Protein AF-A3AEB8-F1 (afdb_monomer_lite)

Structure (mmCIF, N/CA/C/O backbone):
data_AF-A3AEB8-F1
#
_entry.id   AF-A3AEB8-F1
#
loop_
_atom_site.group_PDB
_atom_site.id
_atom_site.type_symbol
_atom_site.label_atom_id
_atom_site.label_alt_id
_atom_site.label_comp_id
_atom_site.label_asym_id
_atom_site.label_entity_id
_atom_site.label_seq_id
_atom_site.pdbx_PDB_ins_code
_atom_site.Cartn_x
_atom_site.Cartn_y
_atom_site.Cartn_z
_atom_site.occupancy
_atom_site.B_iso_or_equiv
_atom_site.auth_seq_id
_atom_site.auth_comp_id
_atom_site.auth_asym_id
_atom_site.auth_atom_id
_atom_site.pdbx_PDB_model_num
ATOM 1 N N . MET A 1 1 ? -53.451 -19.627 7.148 1.00 63.66 1 MET A N 1
ATOM 2 C CA . MET A 1 1 ? -52.031 -19.665 7.551 1.00 63.66 1 MET A CA 1
ATOM 3 C C . MET A 1 1 ? -51.747 -18.341 8.223 1.00 63.66 1 MET A C 1
ATOM 5 O O . MET A 1 1 ? -51.786 -17.327 7.547 1.00 63.66 1 MET A O 1
ATOM 9 N N . GLU A 1 2 ? -51.605 -18.340 9.541 1.00 63.31 2 GLU A N 1
ATOM 10 C CA . GLU A 1 2 ? -51.234 -17.144 10.302 1.00 63.31 2 GLU A CA 1
ATOM 11 C C . GLU A 1 2 ? -49.712 -16.983 10.221 1.00 63.31 2 GLU A C 1
ATOM 13 O O . GLU A 1 2 ? -48.984 -17.956 10.433 1.00 63.31 2 GLU A O 1
ATOM 18 N N . SER A 1 3 ? -49.240 -15.805 9.809 1.00 75.44 3 SER A N 1
ATOM 19 C CA . SER A 1 3 ? -47.823 -15.558 9.531 1.00 75.44 3 SER A CA 1
ATOM 20 C C . SER A 1 3 ? -46.971 -15.687 10.793 1.00 75.44 3 SER A C 1
ATOM 22 O O . SER A 1 3 ? -47.381 -15.272 11.875 1.00 75.44 3 SER A O 1
ATOM 24 N N . ALA A 1 4 ? -45.750 -16.210 10.641 1.00 72.56 4 ALA A N 1
ATOM 25 C CA . ALA A 1 4 ? -44.797 -16.353 11.743 1.00 72.56 4 ALA A CA 1
ATOM 26 C C . ALA A 1 4 ? -44.522 -15.016 12.459 1.00 72.56 4 ALA A C 1
ATOM 28 O O . ALA A 1 4 ? -44.397 -14.999 13.675 1.00 72.56 4 ALA A O 1
ATOM 29 N N . ALA A 1 5 ? -44.510 -13.896 11.725 1.00 65.75 5 ALA A N 1
ATOM 30 C CA . ALA A 1 5 ? -44.359 -12.559 12.300 1.00 65.75 5 ALA A CA 1
ATOM 31 C C . ALA A 1 5 ? -45.503 -12.197 13.267 1.00 65.75 5 ALA A C 1
ATOM 33 O O . ALA A 1 5 ? -45.234 -11.817 14.398 1.00 65.75 5 ALA A O 1
ATOM 34 N N . SER A 1 6 ? -46.764 -12.413 12.878 1.00 73.88 6 SER A N 1
ATOM 35 C CA . SER A 1 6 ? -47.934 -12.081 13.707 1.00 73.88 6 SER A CA 1
ATOM 36 C C . SER A 1 6 ? -47.988 -12.901 14.999 1.00 73.88 6 SER A C 1
ATOM 38 O O . SER A 1 6 ? -48.256 -12.358 16.065 1.00 73.88 6 SER A O 1
ATOM 40 N N . ARG A 1 7 ? -47.658 -14.200 14.928 1.00 78.38 7 ARG A N 1
ATOM 41 C CA . ARG A 1 7 ? -47.547 -15.054 16.125 1.00 78.38 7 ARG A CA 1
ATOM 42 C C . ARG A 1 7 ? -46.404 -14.616 17.048 1.00 78.38 7 ARG A C 1
ATOM 44 O O . ARG A 1 7 ? -46.517 -14.746 18.262 1.00 78.38 7 ARG A O 1
ATOM 51 N N . ASN A 1 8 ? -45.301 -14.127 16.482 1.00 73.44 8 ASN A N 1
ATOM 52 C CA . ASN A 1 8 ? -44.142 -13.671 17.250 1.00 73.44 8 ASN A CA 1
ATOM 53 C C . ASN A 1 8 ? -44.393 -12.321 17.935 1.00 73.44 8 ASN A C 1
ATOM 55 O O . ASN A 1 8 ? -43.895 -12.120 19.041 1.00 73.44 8 ASN A O 1
ATOM 59 N N . GLU A 1 9 ? -45.182 -11.443 17.312 1.00 76.25 9 GLU A N 1
ATOM 60 C CA . GLU A 1 9 ? -45.668 -10.198 17.920 1.00 76.25 9 GLU A CA 1
ATOM 61 C C . GLU A 1 9 ? -46.625 -10.479 19.083 1.00 76.25 9 GLU A C 1
ATOM 63 O O . GLU A 1 9 ? -46.467 -9.918 20.164 1.00 76.25 9 GLU A O 1
ATOM 68 N N . GLU A 1 10 ? -47.559 -11.419 18.910 1.00 73.50 10 GLU A N 1
ATOM 69 C CA . GLU A 1 10 ? -48.496 -11.824 19.968 1.00 73.50 10 GLU A CA 1
ATOM 70 C C . GLU A 1 10 ? -47.786 -12.488 21.161 1.00 73.50 10 GLU A C 1
ATOM 72 O O . GLU A 1 10 ? -48.167 -12.296 22.315 1.00 73.50 10 GLU A O 1
ATOM 77 N N . MET A 1 11 ? -46.709 -13.232 20.895 1.00 72.56 11 MET A N 1
ATOM 78 C CA . MET A 1 11 ? -45.85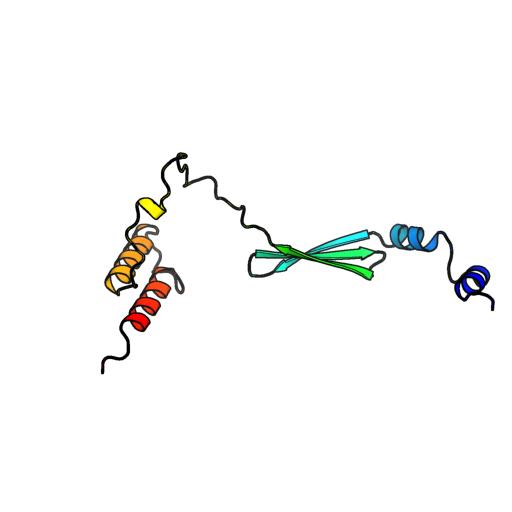8 -13.845 21.921 1.00 72.56 11 MET A CA 1
ATOM 79 C C . MET A 1 11 ? -44.830 -12.868 2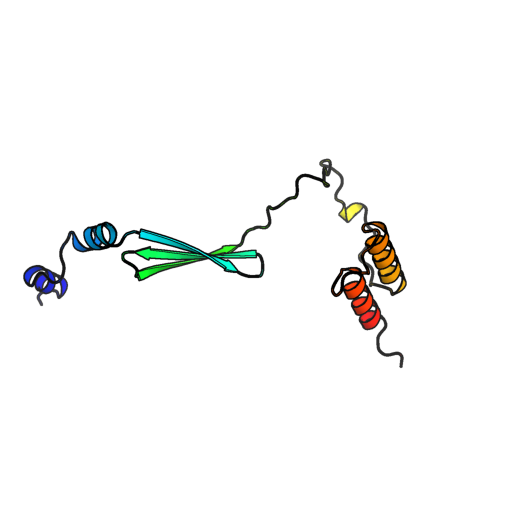2.524 1.00 72.56 11 MET A C 1
ATOM 81 O O . MET A 1 11 ? -44.067 -13.268 23.404 1.00 72.56 11 MET A O 1
ATOM 85 N N . GLY A 1 12 ? -44.771 -11.613 22.057 1.00 63.09 12 GLY A N 1
ATOM 86 C CA . GLY A 1 12 ? -43.826 -10.594 22.532 1.00 63.09 12 GLY A CA 1
ATOM 87 C C . GLY A 1 12 ? -42.356 -10.877 22.198 1.00 63.09 12 GLY A C 1
ATOM 88 O O . GLY A 1 12 ? -41.463 -10.272 22.784 1.00 63.09 12 GLY A O 1
ATOM 89 N N . VAL A 1 13 ? -42.089 -11.809 21.278 1.00 68.12 13 VAL A N 1
ATOM 90 C CA . VAL A 1 13 ? -40.730 -12.184 20.846 1.00 68.12 13 VAL A CA 1
ATOM 91 C C . VAL A 1 13 ? -40.172 -11.145 19.874 1.00 68.12 13 VAL A C 1
ATOM 93 O O . VAL A 1 13 ? -38.960 -10.918 19.844 1.00 68.12 13 VAL A O 1
ATOM 96 N N . VAL A 1 14 ? -41.059 -10.519 19.089 1.00 61.84 14 VAL A N 1
ATOM 97 C CA . VAL A 1 14 ? -40.723 -9.435 18.166 1.00 61.84 14 VAL A CA 1
ATOM 98 C C . VAL A 1 14 ? -41.667 -8.253 18.357 1.00 61.84 14 VAL A C 1
ATOM 100 O O . VAL A 1 14 ? -42.869 -8.453 18.464 1.00 61.84 14 VAL A O 1
ATOM 103 N N . GLY A 1 15 ? -41.139 -7.031 18.409 1.00 65.69 15 GLY A N 1
ATOM 104 C CA . GLY A 1 15 ? -41.930 -5.802 18.539 1.00 65.69 15 GLY A CA 1
ATOM 105 C C . GLY A 1 15 ? -41.577 -4.794 17.451 1.00 65.69 15 GLY A C 1
ATOM 106 O O . GLY A 1 15 ? -40.439 -4.759 16.985 1.00 65.69 15 GLY A O 1
ATOM 107 N N . HIS A 1 16 ? -42.530 -3.944 17.066 1.00 63.66 16 HIS A N 1
ATOM 108 C CA . HIS A 1 16 ? -42.314 -2.906 16.047 1.00 63.66 16 HIS A CA 1
ATOM 109 C C . HIS A 1 16 ? -41.190 -1.918 16.414 1.00 63.66 16 HIS A C 1
ATOM 111 O O . HIS A 1 16 ? -40.576 -1.337 15.523 1.00 63.66 16 HIS A O 1
ATOM 117 N N . ASP A 1 17 ? -40.865 -1.799 17.703 1.00 57.94 17 ASP A N 1
ATOM 118 C CA . ASP A 1 17 ? -39.797 -0.932 18.212 1.00 57.94 17 ASP A CA 1
ATOM 119 C C . ASP A 1 17 ? -38.461 -1.665 18.407 1.00 57.94 17 ASP A C 1
ATOM 121 O O . ASP A 1 17 ? -37.443 -1.035 18.668 1.00 57.94 17 ASP A O 1
ATOM 125 N N . GLN A 1 18 ? -38.418 -2.991 18.250 1.00 60.53 18 GLN A N 1
ATOM 126 C CA . GLN A 1 18 ? -37.256 -3.808 18.621 1.00 60.53 18 GLN A CA 1
ATOM 127 C C . GLN A 1 18 ? -36.038 -3.567 17.713 1.00 60.53 18 GLN A C 1
ATOM 129 O O . GLN A 1 18 ? -34.898 -3.674 18.161 1.00 60.53 18 GLN A O 1
ATOM 134 N N . ALA A 1 19 ? -36.263 -3.192 16.449 1.00 57.66 19 ALA A N 1
ATOM 135 C CA . ALA A 1 19 ? -35.188 -2.772 15.548 1.00 57.66 19 ALA A CA 1
ATOM 136 C C . ALA A 1 19 ? -34.565 -1.431 15.980 1.00 57.66 19 ALA A C 1
ATOM 138 O O . ALA A 1 19 ? -33.372 -1.206 15.783 1.00 57.66 19 ALA A O 1
ATOM 139 N N . THR A 1 20 ? -35.365 -0.545 16.577 1.00 59.56 20 THR A N 1
ATOM 140 C CA . THR A 1 20 ? -34.919 0.757 17.084 1.00 59.56 20 THR A CA 1
ATOM 141 C C . THR A 1 20 ? -34.287 0.623 18.467 1.00 59.56 20 THR A C 1
ATOM 143 O O . THR A 1 20 ? -33.260 1.245 18.714 1.00 59.56 20 THR A O 1
ATOM 146 N N . ASP A 1 21 ? -34.841 -0.227 19.331 1.00 61.97 21 ASP A N 1
ATOM 147 C CA . ASP A 1 21 ? -34.404 -0.420 20.715 1.00 61.97 21 ASP A CA 1
ATOM 148 C C . ASP A 1 21 ? -33.057 -1.149 20.806 1.00 61.97 21 ASP A C 1
ATOM 150 O O . ASP A 1 21 ? -32.151 -0.690 21.490 1.00 61.97 21 ASP A O 1
ATOM 154 N N . ALA A 1 22 ? -32.835 -2.203 20.011 1.00 64.00 22 ALA A N 1
ATOM 155 C CA . ALA A 1 22 ? -31.539 -2.891 19.987 1.00 64.00 22 ALA A CA 1
ATOM 156 C C . ALA A 1 22 ? -30.392 -1.960 19.541 1.00 64.00 22 ALA A C 1
ATOM 158 O O . ALA A 1 22 ? -29.303 -1.976 20.117 1.00 64.00 22 ALA A O 1
ATOM 159 N N . ALA A 1 23 ? -30.641 -1.105 18.544 1.00 64.69 23 ALA A N 1
ATOM 160 C CA . ALA A 1 23 ? -29.690 -0.077 18.123 1.00 64.69 23 ALA A CA 1
ATOM 161 C C . ALA A 1 23 ? -29.572 1.073 19.143 1.00 64.69 23 ALA A C 1
ATOM 163 O O . ALA A 1 23 ? -28.503 1.674 19.246 1.00 64.69 23 ALA A O 1
ATOM 164 N N . ALA A 1 24 ? -30.632 1.377 19.900 1.00 65.38 24 ALA A N 1
ATOM 165 C CA . ALA A 1 24 ? -30.635 2.404 20.943 1.00 65.38 24 ALA A CA 1
ATOM 166 C C . ALA A 1 24 ? -29.909 1.959 22.226 1.00 65.38 24 ALA A C 1
ATOM 168 O O . ALA A 1 24 ? -29.215 2.772 22.835 1.00 65.38 24 ALA A O 1
ATOM 169 N N . GLU A 1 25 ? -30.020 0.687 22.616 1.00 65.62 25 GLU A N 1
ATOM 170 C CA . GLU A 1 25 ? -29.370 0.122 23.803 1.00 65.62 25 GLU A CA 1
ATOM 171 C C . GLU A 1 25 ? -27.909 -0.273 23.547 1.00 65.62 25 GLU A C 1
ATOM 173 O O . GLU A 1 25 ? -27.036 0.009 24.368 1.00 65.62 25 GLU A O 1
ATOM 178 N N . GLN A 1 26 ? -27.629 -0.939 22.420 1.00 71.19 26 GLN A N 1
ATOM 179 C CA . GLN A 1 26 ? -26.305 -1.513 22.123 1.00 71.19 26 GLN A CA 1
ATOM 180 C C . GLN A 1 26 ? -25.505 -0.695 21.098 1.00 71.19 26 GLN A C 1
ATOM 182 O O . GLN A 1 26 ? -24.300 -0.901 20.950 1.00 71.19 26 GLN A O 1
ATOM 187 N N . GLY A 1 27 ? -26.142 0.279 20.445 1.00 75.31 27 GLY A N 1
ATOM 188 C CA . GLY A 1 27 ? -25.483 1.254 19.584 1.00 75.31 27 GLY A CA 1
ATOM 189 C C . GLY A 1 27 ? -25.244 0.790 18.146 1.00 75.31 27 GLY A C 1
ATOM 190 O O . GLY A 1 27 ? -25.308 -0.394 17.800 1.00 75.31 27 GLY A O 1
ATOM 191 N N . VAL A 1 28 ? -24.935 1.776 17.303 1.00 87.12 28 VAL A N 1
ATOM 192 C CA . VAL A 1 28 ? -24.433 1.598 15.936 1.00 87.12 28 VAL A CA 1
ATOM 193 C C . VAL A 1 28 ? -22.954 1.968 15.929 1.00 87.12 28 VAL A C 1
ATOM 195 O O . VAL A 1 28 ? -22.574 3.009 16.471 1.00 87.12 28 VAL A O 1
ATOM 198 N N . ASN A 1 29 ? -22.111 1.121 15.341 1.00 84.94 29 ASN A N 1
ATOM 199 C CA . ASN A 1 29 ? -20.669 1.349 15.273 1.00 84.94 29 ASN A CA 1
ATOM 200 C C . ASN A 1 29 ? -20.131 1.046 13.872 1.00 84.94 29 ASN A C 1
ATOM 202 O O . ASN A 1 29 ? -20.656 0.183 13.172 1.00 84.94 29 ASN A O 1
ATOM 206 N N . VAL A 1 30 ? -19.072 1.749 13.486 1.00 87.81 30 VAL A N 1
ATOM 207 C CA . VAL A 1 30 ? -18.350 1.533 12.234 1.00 87.81 30 VAL A CA 1
ATOM 208 C C . VAL A 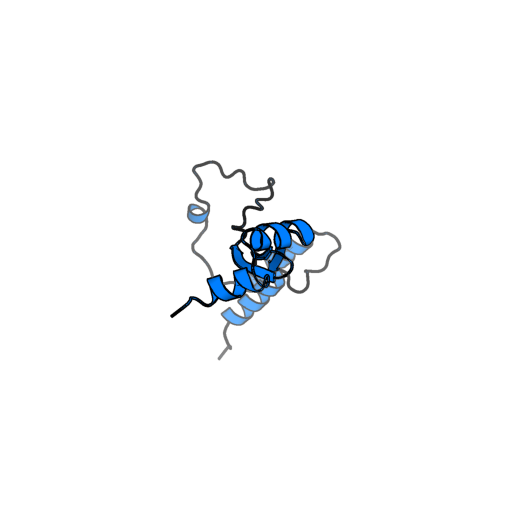1 30 ? -16.889 1.290 12.589 1.00 87.81 30 VAL A C 1
ATOM 210 O O . VAL A 1 30 ? -16.280 2.111 13.277 1.00 87.81 30 VAL A O 1
ATOM 213 N N . SER A 1 31 ? -16.335 0.160 12.147 1.00 85.25 31 SER A N 1
ATOM 214 C CA . SER A 1 31 ? -14.926 -0.168 12.359 1.00 85.25 31 SER A CA 1
ATOM 215 C C . SER A 1 31 ? -14.157 -0.187 11.046 1.00 85.25 31 SER A C 1
ATOM 217 O O . SER A 1 31 ? -14.520 -0.928 10.126 1.00 85.25 31 SER A O 1
ATOM 219 N N . ASP A 1 32 ? -13.035 0.523 11.029 1.00 87.50 32 ASP A N 1
ATOM 220 C CA . ASP A 1 32 ? -12.136 0.601 9.885 1.00 87.50 32 ASP A CA 1
ATOM 221 C C . ASP A 1 32 ? -10.889 -0.246 10.143 1.00 87.50 32 ASP A C 1
ATOM 223 O O . ASP A 1 32 ? -10.173 -0.058 11.129 1.00 87.50 32 ASP A O 1
ATOM 227 N N . THR A 1 33 ? -10.602 -1.177 9.238 1.00 89.62 33 THR A N 1
ATOM 228 C CA . THR A 1 33 ? -9.407 -2.024 9.287 1.00 89.62 33 THR A CA 1
ATOM 229 C C . THR A 1 33 ? -8.513 -1.722 8.096 1.00 89.62 33 THR A C 1
ATOM 231 O O . THR A 1 33 ? -8.861 -2.016 6.954 1.00 89.62 33 THR A O 1
ATOM 234 N N . LEU A 1 34 ? -7.335 -1.156 8.359 1.00 86.56 34 LEU A N 1
ATOM 235 C CA . LEU A 1 34 ? -6.343 -0.875 7.324 1.00 86.56 34 LEU A CA 1
ATOM 236 C C . LEU A 1 34 ? -5.778 -2.178 6.743 1.00 86.56 34 LEU A C 1
ATOM 238 O O . LEU A 1 34 ? -5.288 -3.042 7.473 1.00 86.56 34 LEU A O 1
ATOM 242 N N . VAL A 1 35 ? -5.788 -2.284 5.418 1.00 84.56 35 VAL A N 1
ATOM 243 C CA . VAL A 1 35 ? -5.241 -3.414 4.670 1.00 84.56 35 VAL A CA 1
ATOM 244 C C . VAL A 1 35 ? -3.875 -3.030 4.091 1.00 84.56 35 VAL A C 1
ATOM 246 O O . VAL A 1 35 ? -3.741 -1.983 3.444 1.00 84.56 35 VAL A O 1
ATOM 249 N N . PRO A 1 36 ? -2.841 -3.874 4.267 1.00 79.38 36 PRO A N 1
ATOM 250 C CA . PRO A 1 36 ? -1.573 -3.705 3.569 1.00 79.38 36 PRO A CA 1
ATOM 251 C C . PRO A 1 36 ? -1.800 -3.671 2.050 1.00 79.38 36 PRO A C 1
ATOM 253 O O . PRO A 1 36 ? -2.288 -4.641 1.479 1.00 79.38 36 PRO A O 1
ATOM 256 N N . GLY A 1 37 ? -1.453 -2.560 1.396 1.00 73.50 37 GLY A N 1
ATOM 257 C CA . GLY A 1 37 ? -1.686 -2.367 -0.043 1.00 73.50 37 GLY A CA 1
ATOM 258 C C . GLY A 1 37 ? -2.571 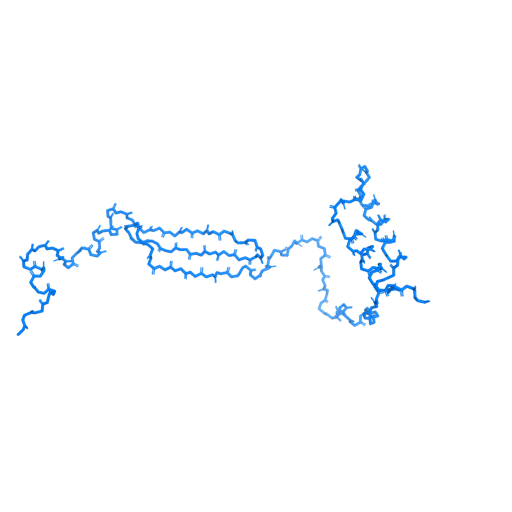-1.173 -0.412 1.00 73.50 37 GLY A C 1
ATOM 259 O O . GLY A 1 37 ? -2.748 -0.931 -1.600 1.00 73.50 37 GLY A O 1
ATOM 260 N N . GLY A 1 38 ? -3.061 -0.399 0.566 1.00 73.06 38 GLY A N 1
ATOM 261 C CA . GLY A 1 38 ? -3.718 0.892 0.308 1.00 73.06 38 GLY A CA 1
ATOM 262 C C . GLY A 1 38 ? -5.243 0.827 0.238 1.00 73.06 38 GLY A C 1
ATOM 263 O O . GLY A 1 38 ? -5.853 1.467 -0.608 1.00 73.06 38 GLY A O 1
ATOM 264 N N . GLY A 1 39 ? -5.873 0.055 1.118 1.00 82.56 39 GLY A N 1
ATOM 265 C CA . GLY A 1 39 ? -7.322 0.091 1.293 1.00 82.56 39 GLY A CA 1
ATOM 266 C C . GLY A 1 39 ? -7.704 -0.073 2.754 1.00 82.56 39 GLY A C 1
ATOM 267 O O . GLY A 1 39 ? -6.890 -0.512 3.568 1.00 82.56 39 GLY A O 1
ATOM 268 N N . ARG A 1 40 ? -8.948 0.254 3.083 1.00 87.88 40 ARG A N 1
ATOM 269 C CA . ARG A 1 40 ? -9.564 -0.030 4.374 1.00 87.88 40 ARG A CA 1
ATOM 270 C C . ARG A 1 40 ? -10.795 -0.902 4.177 1.00 87.88 40 ARG A C 1
ATOM 272 O O . ARG A 1 40 ? -11.597 -0.695 3.270 1.00 87.88 40 ARG A O 1
ATOM 279 N N . ILE A 1 41 ? -10.915 -1.906 5.027 1.00 89.31 41 ILE A N 1
ATOM 280 C CA . ILE A 1 41 ? -12.135 -2.682 5.187 1.00 89.31 41 ILE A CA 1
ATOM 281 C C . ILE A 1 41 ? -12.992 -1.932 6.196 1.00 89.31 41 ILE A C 1
ATOM 283 O O . ILE A 1 41 ? -12.568 -1.751 7.337 1.00 89.31 41 ILE A O 1
ATOM 287 N N . VAL A 1 42 ? -14.179 -1.516 5.781 1.00 89.75 42 VAL A N 1
ATOM 288 C CA . VAL A 1 42 ? -15.166 -0.879 6.647 1.00 89.75 42 VAL A CA 1
ATOM 289 C C . VAL A 1 42 ? -16.223 -1.916 6.996 1.00 89.75 42 VAL A C 1
ATOM 291 O O . VAL A 1 42 ? -16.775 -2.577 6.112 1.00 89.75 42 VAL A O 1
ATOM 294 N N . THR A 1 43 ? -16.478 -2.087 8.292 1.00 87.69 43 THR A N 1
ATOM 295 C CA . THR A 1 43 ? -17.523 -2.983 8.803 1.00 87.69 43 THR A CA 1
ATOM 296 C C . THR A 1 43 ? -18.510 -2.193 9.646 1.00 87.69 43 THR A C 1
ATOM 298 O O . THR A 1 43 ? -18.115 -1.511 10.591 1.00 87.69 43 THR A O 1
ATOM 301 N N . GLU A 1 44 ? -19.791 -2.298 9.313 1.00 88.94 44 GLU A N 1
ATOM 302 C CA . GLU A 1 44 ? -20.885 -1.637 10.021 1.00 88.94 44 GLU A CA 1
ATOM 303 C C . GLU A 1 44 ? -21.558 -2.623 10.970 1.00 88.94 44 GLU A C 1
ATOM 305 O O . GLU A 1 44 ? -21.871 -3.754 10.583 1.00 88.94 44 GLU A O 1
ATOM 310 N N . PHE A 1 45 ? -21.817 -2.183 12.197 1.00 85.31 45 PHE A N 1
ATOM 311 C CA . PHE A 1 45 ? -22.450 -2.979 13.237 1.00 85.31 45 PHE A CA 1
ATOM 312 C C . PHE A 1 45 ? -23.724 -2.312 13.743 1.00 85.31 45 PHE A C 1
ATOM 314 O O . PHE A 1 45 ? -23.734 -1.116 14.038 1.00 85.31 45 PHE A O 1
ATOM 321 N N . VAL A 1 46 ? -24.766 -3.119 13.929 1.00 87.88 46 VAL A N 1
ATOM 322 C CA . VAL A 1 46 ? -25.999 -2.748 14.632 1.00 87.88 46 VAL A CA 1
ATOM 323 C C . VAL A 1 46 ? -26.178 -3.735 15.774 1.00 87.88 46 VAL A C 1
ATOM 325 O O . VAL A 1 46 ? -26.170 -4.944 15.542 1.00 87.88 46 VAL A O 1
ATOM 328 N N . ALA A 1 47 ? -26.288 -3.233 17.005 1.00 82.00 47 ALA A N 1
ATOM 329 C CA . ALA A 1 47 ? -26.428 -4.067 18.200 1.00 82.00 47 ALA A CA 1
ATOM 330 C C . ALA A 1 47 ? -25.339 -5.162 18.321 1.00 82.00 47 ALA A C 1
ATOM 332 O O . ALA A 1 47 ? -25.601 -6.319 18.637 1.00 82.00 47 ALA A O 1
ATOM 333 N N . GLY A 1 48 ? -24.093 -4.815 17.977 1.00 79.62 48 GLY A N 1
ATOM 334 C CA . GLY A 1 48 ? -22.952 -5.740 18.010 1.00 79.62 48 GLY A CA 1
ATOM 335 C C . GLY A 1 48 ? -22.904 -6.782 16.882 1.00 79.62 48 GLY A C 1
ATOM 336 O O . GLY A 1 48 ? -21.952 -7.562 16.827 1.00 79.62 48 GLY A O 1
ATOM 337 N N . GLN A 1 49 ? -23.867 -6.793 15.956 1.00 81.69 49 GLN A N 1
ATOM 338 C CA . GLN A 1 49 ? -23.869 -7.678 14.787 1.00 81.69 49 GLN A CA 1
ATOM 339 C C . GLN A 1 49 ? -23.427 -6.935 13.527 1.00 81.69 49 GLN A C 1
ATOM 341 O O . GLN A 1 49 ? -23.919 -5.846 13.246 1.00 81.69 49 GLN A O 1
ATOM 346 N N . ALA A 1 50 ? -22.520 -7.537 12.752 1.00 83.19 50 ALA A N 1
ATOM 347 C CA . ALA A 1 50 ? -22.079 -6.978 11.478 1.00 83.19 50 ALA A CA 1
ATOM 348 C C . ALA A 1 50 ? -23.220 -7.029 10.448 1.00 83.19 50 ALA A C 1
ATOM 350 O O . ALA A 1 50 ? -23.736 -8.107 10.145 1.00 83.19 50 ALA A O 1
ATOM 351 N N . VAL A 1 51 ? -23.594 -5.869 9.913 1.00 88.56 51 VAL A N 1
ATOM 352 C CA . VAL A 1 51 ? -24.672 -5.701 8.922 1.00 88.56 51 VAL A CA 1
ATOM 353 C C . VAL A 1 51 ? -24.160 -5.245 7.555 1.00 88.56 51 VAL A C 1
ATOM 355 O O . VAL A 1 51 ? -24.826 -5.483 6.550 1.00 88.56 51 VAL A O 1
ATOM 358 N N . GLY A 1 52 ? -22.964 -4.654 7.500 1.00 84.56 52 GLY A N 1
ATOM 359 C CA . GLY A 1 52 ? -22.322 -4.189 6.272 1.00 84.56 52 GLY A CA 1
ATOM 360 C C . GLY A 1 52 ? -20.820 -4.464 6.291 1.00 84.56 52 GLY A C 1
ATOM 361 O O . GLY A 1 52 ? -20.188 -4.379 7.342 1.00 84.56 52 GLY A O 1
ATOM 362 N N . HIS A 1 53 ? -20.248 -4.821 5.138 1.00 87.56 53 HIS A N 1
ATOM 363 C CA . HIS A 1 53 ? -18.808 -5.040 4.976 1.00 87.56 53 HIS A CA 1
ATOM 364 C C . HIS A 1 53 ? -18.376 -4.656 3.559 1.00 87.56 53 HIS A C 1
ATOM 366 O O . HIS A 1 53 ? -18.767 -5.313 2.589 1.00 87.56 53 HIS A O 1
ATOM 372 N N . TYR A 1 54 ? -17.574 -3.602 3.426 1.00 82.44 54 TYR A N 1
ATOM 373 C CA . TYR A 1 54 ? -17.115 -3.099 2.131 1.00 82.44 54 TYR A CA 1
ATOM 374 C C . TYR A 1 54 ? -15.648 -2.669 2.172 1.00 82.44 54 TYR A C 1
ATOM 376 O O . TYR A 1 54 ? -15.084 -2.377 3.224 1.00 82.44 54 TYR A O 1
ATOM 384 N N . VAL A 1 55 ? -15.010 -2.687 1.002 1.00 82.94 55 VAL A N 1
ATOM 385 C CA . VAL A 1 55 ? -13.609 -2.298 0.826 1.00 82.94 55 VAL A CA 1
ATOM 386 C C . VAL A 1 55 ? -13.581 -0.925 0.175 1.00 82.94 55 VAL A C 1
ATOM 388 O O . VAL A 1 55 ? -14.036 -0.775 -0.957 1.00 82.94 55 VAL A O 1
ATOM 391 N N . GLU A 1 56 ? -13.020 0.056 0.868 1.00 80.69 56 GLU A N 1
ATOM 392 C CA . GLU A 1 56 ? -12.603 1.314 0.258 1.00 80.69 56 GLU A CA 1
ATOM 393 C C . GLU A 1 56 ? -11.123 1.208 -0.098 1.00 80.69 56 GLU A C 1
ATOM 395 O O . GLU A 1 56 ? -10.285 0.930 0.759 1.00 80.69 56 GLU A O 1
ATOM 400 N N . GLN A 1 57 ? -10.783 1.412 -1.368 1.00 74.19 57 GLN A N 1
ATOM 401 C CA . GLN A 1 57 ? -9.400 1.675 -1.747 1.00 74.19 57 GLN A CA 1
ATOM 402 C C . GLN A 1 57 ? -9.100 3.135 -1.421 1.00 74.19 57 GLN A C 1
ATOM 404 O O . GLN A 1 57 ? -9.822 4.032 -1.852 1.00 74.19 57 GLN A O 1
ATOM 409 N N . ASP A 1 58 ? -8.043 3.375 -0.646 1.00 64.19 58 ASP A N 1
ATOM 410 C CA . ASP A 1 58 ? -7.484 4.714 -0.567 1.00 64.19 58 ASP A CA 1
ATOM 411 C C . ASP A 1 58 ? -6.857 4.965 -1.936 1.00 64.19 58 ASP A C 1
ATOM 413 O O . ASP A 1 58 ? -5.766 4.471 -2.230 1.00 64.19 58 ASP A O 1
ATOM 417 N N . ASP A 1 59 ? -7.555 5.719 -2.785 1.00 57.06 59 ASP A N 1
ATOM 418 C CA . ASP A 1 59 ? -7.051 6.222 -4.063 1.00 57.06 59 ASP A CA 1
ATOM 419 C C . ASP A 1 59 ? -5.924 7.250 -3.825 1.00 57.06 59 ASP A C 1
ATOM 421 O O . ASP A 1 59 ? -6.018 8.411 -4.203 1.00 57.06 59 ASP A O 1
ATOM 425 N N . GLY A 1 60 ? -4.860 6.850 -3.123 1.00 51.53 60 GLY A N 1
ATOM 426 C CA . GLY A 1 60 ? -3.495 7.360 -3.210 1.00 51.53 60 GLY A CA 1
ATOM 427 C C . GLY A 1 60 ? -3.258 8.869 -3.131 1.00 51.53 60 GLY A C 1
ATOM 428 O O . GLY A 1 60 ? -2.166 9.303 -3.491 1.00 51.53 60 GLY A O 1
ATOM 429 N N . ALA A 1 61 ? -4.197 9.691 -2.664 1.00 48.81 61 ALA A N 1
ATOM 430 C CA . ALA A 1 61 ? -4.052 11.146 -2.647 1.00 48.81 61 ALA A CA 1
ATOM 431 C C . ALA A 1 61 ? -3.262 11.658 -1.427 1.00 48.81 61 ALA A C 1
ATOM 433 O O . ALA A 1 61 ? -3.514 12.746 -0.921 1.00 48.81 61 ALA A O 1
ATOM 434 N N . ALA A 1 62 ? -2.251 10.917 -0.970 1.00 48.91 62 ALA A N 1
ATOM 435 C CA . ALA A 1 62 ? -1.185 11.482 -0.149 1.00 48.91 62 ALA A CA 1
ATOM 436 C C . ALA A 1 62 ? -0.091 12.031 -1.075 1.00 48.91 62 ALA A C 1
ATOM 438 O O . ALA A 1 62 ? 1.044 11.551 -1.107 1.00 48.91 62 ALA A O 1
ATOM 439 N N . VAL A 1 63 ? -0.439 13.060 -1.853 1.00 42.34 63 VAL A N 1
ATOM 440 C CA . VAL A 1 63 ? 0.575 13.923 -2.455 1.00 42.34 63 VAL A CA 1
ATOM 441 C C . VAL A 1 63 ? 1.235 14.690 -1.316 1.00 42.34 63 VAL A C 1
ATOM 443 O O . VAL A 1 63 ? 0.672 15.614 -0.737 1.00 42.34 63 VAL A O 1
ATOM 446 N N . VAL A 1 64 ? 2.449 14.282 -0.961 1.00 44.44 64 VAL A N 1
ATOM 447 C CA . VAL A 1 64 ? 3.360 15.132 -0.201 1.00 44.44 64 VAL A CA 1
ATOM 448 C C . VAL A 1 64 ? 3.489 16.453 -0.961 1.00 44.44 64 VAL A C 1
ATOM 450 O O . VAL A 1 64 ? 4.092 16.530 -2.033 1.00 44.44 64 VAL A O 1
ATOM 453 N N . ALA A 1 65 ? 2.846 17.494 -0.436 1.00 44.84 65 ALA A N 1
ATOM 454 C CA . ALA A 1 65 ? 2.932 18.852 -0.942 1.00 44.84 65 ALA A CA 1
ATOM 455 C C . ALA A 1 65 ? 4.368 19.355 -0.737 1.00 44.84 65 ALA A C 1
ATOM 457 O O . ALA A 1 65 ? 4.690 19.962 0.280 1.00 44.84 65 ALA A O 1
ATOM 458 N N . GLY A 1 66 ? 5.268 19.016 -1.662 1.00 47.41 66 GLY A N 1
ATOM 459 C CA . GLY A 1 66 ? 6.673 19.364 -1.485 1.00 47.41 66 GLY A CA 1
ATOM 460 C C . GLY A 1 66 ? 7.676 18.746 -2.449 1.00 47.41 66 GLY A C 1
ATOM 461 O O . GLY A 1 66 ? 8.806 18.551 -2.030 1.00 47.41 66 GLY A O 1
ATOM 462 N N . VAL A 1 67 ? 7.329 18.427 -3.706 1.00 51.84 67 VAL A N 1
ATOM 463 C CA . VAL A 1 67 ? 8.363 18.347 -4.770 1.00 51.84 67 VAL A CA 1
ATOM 464 C C . VAL A 1 67 ? 7.856 18.443 -6.217 1.00 51.84 67 VAL A C 1
ATOM 466 O O . VAL A 1 67 ? 8.672 18.432 -7.134 1.00 51.84 67 VAL A O 1
ATOM 469 N N . VAL A 1 68 ? 6.547 18.564 -6.478 1.00 44.56 68 VAL A N 1
ATOM 470 C CA . VAL A 1 68 ? 6.038 18.533 -7.864 1.00 44.56 68 VAL A CA 1
ATOM 471 C C . VAL A 1 68 ? 5.062 19.670 -8.147 1.00 44.56 68 VAL A C 1
ATOM 473 O O . VAL A 1 68 ? 3.854 19.491 -8.235 1.00 44.56 68 VAL A O 1
ATOM 476 N N . GLY A 1 69 ? 5.605 20.870 -8.340 1.00 43.19 69 GLY A N 1
ATOM 477 C CA . GLY A 1 69 ? 4.945 21.885 -9.155 1.00 43.19 69 GLY A CA 1
ATOM 478 C C . GLY A 1 69 ? 5.203 21.577 -10.629 1.00 43.19 69 GLY A C 1
ATOM 479 O O . GLY A 1 69 ? 6.065 22.201 -11.244 1.00 43.19 69 GLY A O 1
ATOM 480 N N . ALA A 1 70 ? 4.518 20.580 -11.192 1.00 54.94 70 ALA A N 1
ATOM 481 C CA . ALA A 1 70 ? 4.506 20.395 -12.638 1.00 54.94 70 ALA A CA 1
ATOM 482 C C . ALA A 1 70 ? 3.623 21.492 -13.245 1.00 54.94 70 ALA A C 1
ATOM 484 O O . ALA A 1 70 ? 2.401 21.465 -13.115 1.00 54.94 70 ALA A O 1
ATOM 485 N N . ALA A 1 71 ? 4.250 22.480 -13.886 1.00 52.97 71 ALA A N 1
ATOM 486 C CA . ALA A 1 71 ? 3.544 23.440 -14.722 1.00 52.97 71 ALA A CA 1
ATOM 487 C C . ALA A 1 71 ? 2.676 22.690 -15.760 1.00 52.97 71 ALA A C 1
ATOM 489 O O . ALA A 1 71 ? 3.156 21.712 -16.351 1.00 52.97 71 ALA A O 1
ATOM 490 N N . PRO A 1 72 ? 1.425 23.123 -16.008 1.00 51.22 72 PRO A N 1
ATOM 491 C CA . PRO A 1 72 ? 0.550 22.502 -16.996 1.00 51.22 72 PRO A CA 1
ATOM 492 C C . PRO A 1 72 ? 1.154 22.704 -18.392 1.00 51.22 72 PRO A C 1
ATOM 494 O O . PRO A 1 72 ? 1.061 23.781 -18.973 1.00 51.22 72 PRO A O 1
ATOM 497 N N . GLY A 1 73 ? 1.849 21.685 -18.904 1.00 57.06 73 GLY A N 1
ATOM 498 C 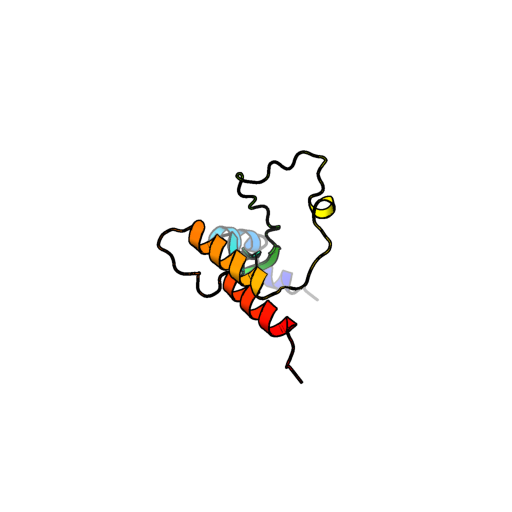CA . GLY A 1 73 ? 2.483 21.735 -20.226 1.00 57.06 73 GLY A CA 1
ATOM 499 C C . GLY A 1 73 ? 3.733 20.874 -20.413 1.00 57.06 73 GLY A C 1
ATOM 500 O O . GLY A 1 73 ? 4.173 20.700 -21.545 1.00 57.06 73 GLY A O 1
ATOM 501 N N . ALA A 1 74 ? 4.308 20.294 -19.357 1.00 60.22 74 ALA A N 1
ATOM 502 C CA . ALA A 1 74 ? 5.411 19.344 -19.496 1.00 60.22 74 ALA A CA 1
ATOM 503 C C . ALA A 1 74 ? 4.948 17.941 -19.097 1.00 60.22 74 ALA A C 1
ATOM 505 O O . ALA A 1 74 ? 5.066 17.552 -17.939 1.00 60.22 74 ALA A O 1
ATOM 506 N N . ASN A 1 75 ? 4.439 17.170 -20.060 1.00 65.56 75 ASN A N 1
ATOM 507 C CA . ASN A 1 75 ? 4.314 15.730 -19.871 1.00 65.56 75 ASN A CA 1
ATOM 508 C C . ASN A 1 75 ? 5.732 15.174 -19.651 1.00 65.56 75 ASN A C 1
ATOM 510 O O . ASN A 1 75 ? 6.542 15.173 -20.579 1.00 65.56 75 ASN A O 1
ATOM 514 N N . ALA A 1 76 ? 6.065 14.777 -18.420 1.00 67.56 76 ALA A N 1
ATOM 515 C CA . ALA A 1 76 ? 7.393 14.271 -18.071 1.00 67.56 76 ALA A CA 1
ATOM 516 C C . ALA A 1 76 ? 7.784 13.077 -18.956 1.00 67.56 76 ALA A C 1
ATOM 518 O O . ALA A 1 76 ? 8.941 12.964 -19.353 1.00 67.56 76 ALA A O 1
ATOM 519 N N . THR A 1 77 ? 6.800 12.276 -19.371 1.00 65.31 77 THR A N 1
ATOM 520 C CA . THR A 1 77 ? 6.964 11.162 -20.309 1.00 65.31 77 THR A CA 1
ATOM 521 C C . THR A 1 77 ? 7.491 11.613 -21.673 1.00 65.31 77 THR A C 1
ATOM 523 O O . THR A 1 77 ? 8.248 10.886 -22.298 1.00 65.31 77 THR A O 1
ATOM 526 N N . ALA A 1 78 ? 7.175 12.833 -22.123 1.00 70.50 78 ALA A N 1
ATOM 527 C CA . ALA A 1 78 ? 7.692 13.377 -23.383 1.00 70.50 78 ALA A CA 1
ATOM 528 C C . ALA A 1 78 ? 9.154 13.857 -23.288 1.00 70.50 78 ALA A C 1
ATOM 530 O O . ALA A 1 78 ? 9.783 14.113 -24.312 1.00 70.50 78 ALA A O 1
ATOM 531 N N . LYS A 1 79 ? 9.691 14.022 -22.070 1.00 72.88 79 LYS A N 1
ATOM 532 C CA . LYS A 1 79 ? 11.074 14.468 -21.820 1.00 72.88 79 LYS A CA 1
ATOM 533 C C . LYS A 1 79 ? 12.023 13.327 -21.455 1.00 72.88 79 LYS A C 1
ATOM 535 O O . LYS A 1 79 ? 13.229 13.556 -21.381 1.00 72.88 79 LYS A O 1
ATOM 540 N N . LEU A 1 80 ? 11.497 12.133 -21.195 1.00 72.44 80 LEU A N 1
ATOM 541 C CA . LEU A 1 80 ? 12.286 10.950 -20.879 1.00 72.44 80 LEU A CA 1
ATOM 542 C C . LEU A 1 80 ? 12.532 10.149 -22.159 1.00 72.44 80 LEU A C 1
ATOM 544 O O . LEU A 1 80 ? 11.676 10.077 -23.039 1.00 72.44 80 LEU A O 1
ATOM 548 N N . ALA A 1 81 ? 13.727 9.570 -22.275 1.00 74.31 81 ALA A N 1
ATOM 549 C CA . ALA A 1 81 ? 13.976 8.559 -23.293 1.00 74.31 81 ALA A CA 1
ATOM 550 C C . ALA A 1 81 ? 13.065 7.346 -23.043 1.00 74.31 81 ALA A C 1
ATOM 552 O O . ALA A 1 81 ? 12.572 7.166 -21.928 1.00 74.31 81 ALA A O 1
ATOM 553 N N . ALA A 1 82 ? 12.855 6.524 -24.074 1.00 78.56 82 ALA A N 1
ATOM 554 C CA . ALA A 1 82 ? 12.113 5.275 -23.934 1.00 78.56 82 ALA A CA 1
ATOM 555 C C . ALA A 1 82 ? 12.665 4.425 -22.779 1.00 78.56 82 ALA A C 1
ATOM 557 O O . ALA A 1 82 ? 13.861 4.491 -22.470 1.00 78.56 82 ALA A O 1
ATOM 558 N N . ASP A 1 83 ? 11.787 3.628 -22.167 1.00 78.69 83 ASP A N 1
ATOM 559 C CA . ASP A 1 83 ? 12.161 2.737 -21.075 1.00 78.69 83 ASP A CA 1
ATOM 560 C C . ASP A 1 83 ? 13.345 1.856 -21.483 1.00 78.69 83 ASP A C 1
ATOM 562 O O . ASP A 1 83 ? 13.388 1.286 -22.577 1.00 78.69 83 ASP A O 1
ATOM 566 N N . LYS A 1 84 ? 14.328 1.767 -20.588 1.00 82.94 84 LYS A N 1
ATOM 567 C CA . LYS A 1 84 ? 15.557 1.006 -20.788 1.00 82.94 84 LYS A CA 1
ATOM 568 C C . LYS A 1 84 ? 15.686 -0.047 -19.695 1.00 82.94 84 LYS A C 1
ATOM 570 O O . LYS A 1 84 ? 15.393 0.220 -18.529 1.00 82.94 84 LYS A O 1
ATOM 575 N N . GLU A 1 85 ? 16.175 -1.225 -20.072 1.00 84.44 85 GLU A N 1
ATOM 576 C CA . GLU A 1 85 ? 16.540 -2.270 -19.121 1.00 84.44 85 GLU A CA 1
ATOM 577 C C . GLU A 1 85 ? 17.575 -1.782 -18.103 1.00 84.44 85 GLU A C 1
ATOM 579 O O . GLU A 1 85 ? 18.477 -0.996 -18.400 1.00 84.44 85 GLU A O 1
ATOM 584 N N . VAL A 1 86 ? 17.446 -2.291 -16.882 1.00 85.19 86 VAL A N 1
ATOM 585 C CA . VAL A 1 86 ? 18.338 -1.947 -15.778 1.00 85.19 86 VAL A CA 1
ATOM 586 C C . VAL A 1 86 ? 19.697 -2.611 -15.977 1.00 85.19 86 VAL A C 1
ATOM 588 O O . VAL A 1 86 ? 19.783 -3.841 -16.003 1.00 85.19 86 VAL A O 1
ATOM 591 N N . GLU A 1 87 ? 20.763 -1.812 -16.030 1.00 87.31 87 GLU A N 1
ATOM 592 C CA . GLU A 1 87 ? 22.144 -2.295 -16.023 1.00 87.31 87 GLU A CA 1
ATOM 593 C C . GLU A 1 87 ? 22.783 -2.160 -14.630 1.00 87.31 87 GLU A C 1
ATOM 595 O O . GLU A 1 87 ? 22.374 -1.369 -13.777 1.00 87.31 87 GLU A O 1
ATOM 600 N N . SER A 1 88 ? 23.876 -2.889 -14.386 1.00 78.62 88 SER A N 1
ATOM 601 C CA . SER A 1 88 ? 24.609 -2.791 -13.110 1.00 78.62 88 SER A CA 1
ATOM 602 C C . SER A 1 88 ? 25.168 -1.394 -12.834 1.00 78.62 88 SER A C 1
ATOM 604 O O . SER A 1 88 ? 25.335 -1.016 -11.677 1.00 78.62 88 SER A O 1
ATOM 606 N N . GLY A 1 89 ? 25.490 -0.641 -13.892 1.00 83.56 89 GLY A N 1
ATOM 607 C CA . GLY A 1 89 ? 25.941 0.743 -13.772 1.00 83.56 89 GLY A CA 1
ATOM 608 C C . GLY A 1 89 ? 24.832 1.656 -13.252 1.00 83.56 89 GLY A C 1
ATOM 609 O O . GLY A 1 89 ? 25.102 2.540 -12.440 1.00 83.56 89 GLY A O 1
ATOM 610 N N . ASP A 1 90 ? 23.584 1.403 -13.649 1.00 83.56 90 ASP A N 1
ATOM 611 C CA . ASP A 1 90 ? 22.421 2.152 -13.173 1.00 83.56 90 ASP A CA 1
ATOM 612 C C . ASP A 1 90 ? 22.175 1.872 -11.685 1.00 83.56 90 ASP A C 1
ATOM 614 O O . ASP A 1 90 ? 22.051 2.811 -10.896 1.00 83.56 90 ASP A O 1
ATOM 618 N N . ALA A 1 91 ? 22.252 0.602 -11.269 1.00 82.25 91 ALA A N 1
ATOM 619 C CA . ALA A 1 91 ? 22.161 0.216 -9.858 1.00 82.25 91 ALA A CA 1
ATOM 620 C C . ALA A 1 91 ? 23.249 0.881 -8.988 1.00 82.25 91 ALA A C 1
ATOM 622 O O . ALA A 1 91 ? 22.962 1.372 -7.894 1.00 82.25 91 ALA A O 1
ATOM 623 N N . ALA A 1 92 ? 24.490 0.962 -9.483 1.00 82.12 92 ALA A N 1
ATOM 624 C CA . ALA A 1 92 ? 25.589 1.626 -8.778 1.00 82.12 92 ALA A CA 1
ATOM 625 C C . ALA A 1 92 ? 25.374 3.145 -8.645 1.00 82.12 92 ALA A C 1
ATOM 627 O O . ALA A 1 92 ? 25.649 3.722 -7.589 1.00 82.12 92 ALA A O 1
ATOM 628 N N . ARG A 1 93 ? 24.843 3.802 -9.687 1.00 83.00 93 ARG A N 1
ATOM 629 C CA . ARG A 1 93 ? 24.513 5.236 -9.630 1.00 83.00 93 ARG A CA 1
ATOM 630 C C . ARG A 1 93 ? 23.395 5.519 -8.626 1.00 83.00 93 ARG A C 1
ATOM 632 O O . ARG A 1 93 ? 23.499 6.498 -7.884 1.00 83.00 93 ARG A O 1
ATOM 639 N N . VAL A 1 94 ? 22.378 4.657 -8.551 1.00 81.88 94 VAL A N 1
ATOM 640 C CA . VAL A 1 94 ? 21.295 4.774 -7.559 1.00 81.88 94 VAL A CA 1
ATOM 641 C C . VAL A 1 94 ? 21.811 4.540 -6.140 1.00 81.88 94 VAL A C 1
ATOM 643 O O . VAL A 1 94 ? 21.513 5.346 -5.262 1.00 81.88 94 VAL A O 1
ATOM 646 N N . ALA A 1 95 ? 22.674 3.544 -5.915 1.00 78.06 95 ALA A N 1
ATOM 647 C CA . ALA A 1 95 ? 23.327 3.342 -4.616 1.00 78.06 95 ALA A CA 1
ATOM 648 C C . ALA A 1 95 ? 24.137 4.577 -4.175 1.00 78.06 95 ALA A C 1
ATOM 650 O O . ALA A 1 95 ? 24.051 5.014 -3.028 1.00 78.06 95 ALA A O 1
ATOM 651 N N . GLY A 1 96 ? 24.886 5.190 -5.099 1.00 77.44 96 GLY A N 1
ATOM 652 C CA . GLY A 1 96 ? 25.607 6.438 -4.841 1.00 77.44 96 GLY A CA 1
ATOM 653 C C . GLY A 1 96 ? 24.680 7.611 -4.507 1.00 77.44 96 GLY A C 1
ATOM 654 O O . GLY A 1 96 ? 24.997 8.427 -3.642 1.00 77.44 96 GLY A O 1
ATOM 655 N N . ALA A 1 97 ? 23.517 7.700 -5.153 1.00 79.69 97 ALA A N 1
ATOM 656 C CA . ALA A 1 97 ? 22.509 8.710 -4.840 1.00 79.69 97 ALA A CA 1
ATOM 657 C C . ALA A 1 97 ? 21.871 8.489 -3.457 1.00 79.69 97 ALA A C 1
ATOM 659 O O . ALA A 1 97 ? 21.763 9.447 -2.690 1.00 79.69 97 ALA A O 1
ATOM 660 N N . GLU A 1 98 ? 21.527 7.247 -3.108 1.00 73.38 98 GLU A N 1
ATOM 661 C CA . GLU A 1 98 ? 21.001 6.891 -1.784 1.00 73.38 98 GLU A CA 1
ATOM 662 C C . GLU A 1 98 ? 21.985 7.251 -0.662 1.00 73.38 98 GLU A C 1
ATOM 664 O O . GLU A 1 98 ? 21.584 7.856 0.334 1.00 73.38 98 GLU A O 1
ATOM 669 N N . MET A 1 99 ? 23.278 6.954 -0.843 1.00 69.56 99 MET A N 1
ATOM 670 C CA . MET A 1 99 ? 24.320 7.282 0.139 1.00 69.56 99 MET A CA 1
ATOM 671 C C . MET A 1 99 ? 24.546 8.794 0.280 1.00 69.56 99 MET A C 1
ATOM 673 O O . MET A 1 99 ? 24.705 9.292 1.394 1.00 69.56 99 MET A O 1
ATOM 677 N N . ARG A 1 100 ? 24.526 9.553 -0.827 1.00 68.31 100 ARG A N 1
ATOM 678 C CA . ARG A 1 100 ? 24.699 11.020 -0.791 1.00 68.31 100 ARG A CA 1
ATOM 679 C C . ARG A 1 100 ? 23.548 11.739 -0.095 1.00 68.31 100 ARG A C 1
ATOM 681 O O . ARG A 1 100 ? 23.777 12.767 0.531 1.00 68.31 100 ARG A O 1
ATOM 688 N N . ASN A 1 101 ? 22.331 11.208 -0.191 1.00 65.88 101 ASN A N 1
ATOM 689 C CA . ASN A 1 101 ? 21.160 11.812 0.441 1.00 65.88 101 ASN A CA 1
ATOM 690 C C . ASN A 1 101 ? 21.088 11.539 1.957 1.00 65.88 101 ASN A C 1
ATOM 692 O O . ASN A 1 101 ? 20.292 12.159 2.659 1.00 65.88 101 ASN A O 1
ATOM 696 N N . LYS A 1 102 ? 21.895 10.606 2.482 1.00 61.81 102 LYS A N 1
ATOM 697 C CA . LYS A 1 102 ? 21.859 10.227 3.898 1.00 61.81 102 LYS A CA 1
ATOM 698 C C . LYS A 1 102 ? 23.270 9.975 4.456 1.00 61.81 102 LYS A C 1
ATOM 700 O O . LYS A 1 102 ? 23.666 8.818 4.612 1.00 61.81 102 LYS A O 1
ATOM 705 N N . PRO A 1 103 ? 24.035 11.035 4.781 1.00 52.78 103 PRO A N 1
ATOM 706 C CA . PRO A 1 103 ? 25.367 10.882 5.358 1.00 52.78 103 PRO A CA 1
ATOM 707 C C . PRO A 1 103 ? 25.266 10.144 6.703 1.00 52.78 103 PRO A C 1
ATOM 709 O O . PRO A 1 103 ? 24.691 10.655 7.659 1.00 52.78 103 PRO A O 1
ATOM 712 N N . GLY A 1 104 ? 25.767 8.905 6.748 1.00 56.56 104 GLY A N 1
ATOM 713 C CA . GLY A 1 104 ? 25.742 8.029 7.929 1.00 56.56 104 GLY A CA 1
ATOM 714 C C . GLY A 1 104 ? 24.838 6.794 7.828 1.00 56.56 104 GLY A C 1
ATOM 715 O O . GLY A 1 104 ? 24.853 5.969 8.738 1.00 56.56 104 GLY A O 1
ATOM 716 N N . ALA A 1 105 ? 24.079 6.617 6.742 1.00 55.69 105 ALA A N 1
ATOM 717 C CA . ALA A 1 105 ? 23.324 5.387 6.507 1.00 55.69 105 ALA A CA 1
ATOM 718 C C . ALA A 1 105 ? 23.988 4.533 5.419 1.00 55.69 105 ALA A C 1
ATOM 720 O O . ALA A 1 105 ? 24.279 5.017 4.327 1.00 55.69 105 ALA A O 1
ATOM 721 N N . ALA A 1 106 ? 24.184 3.243 5.701 1.00 57.31 106 ALA A N 1
ATOM 722 C CA . ALA A 1 106 ? 24.427 2.253 4.657 1.00 57.31 106 ALA A CA 1
ATOM 723 C C . ALA A 1 106 ? 23.242 2.233 3.671 1.00 57.31 106 ALA A C 1
ATOM 725 O O . ALA A 1 106 ? 22.122 2.608 4.042 1.00 57.31 106 ALA A O 1
ATOM 726 N N . ALA A 1 107 ? 23.476 1.775 2.433 1.00 56.25 107 ALA A N 1
ATOM 727 C CA . ALA A 1 107 ? 22.392 1.472 1.497 1.00 56.25 107 ALA A CA 1
ATOM 728 C C . ALA A 1 107 ? 21.327 0.649 2.235 1.00 56.25 107 ALA A C 1
ATOM 730 O O . ALA A 1 107 ? 21.656 -0.345 2.892 1.00 56.25 107 ALA A O 1
ATOM 731 N N . ARG A 1 108 ? 20.071 1.111 2.216 1.00 55.75 108 ARG A N 1
ATOM 732 C CA . ARG A 1 108 ? 19.009 0.470 2.999 1.00 55.75 108 ARG A CA 1
ATOM 733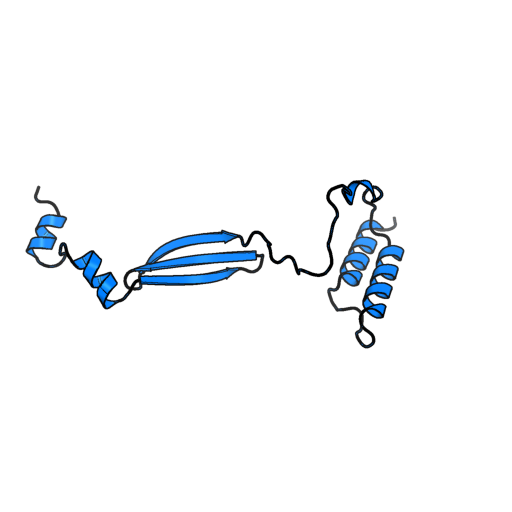 C C . ARG A 1 108 ? 18.885 -0.989 2.544 1.00 55.75 108 ARG A C 1
ATOM 735 O O . ARG A 1 108 ? 18.719 -1.216 1.344 1.00 55.75 108 ARG A O 1
ATOM 742 N N . PRO A 1 109 ? 18.924 -1.978 3.456 1.00 57.72 109 PRO A N 1
ATOM 743 C CA . PRO A 1 109 ? 18.525 -3.338 3.117 1.00 57.72 109 PRO A CA 1
ATOM 744 C C . PRO A 1 109 ? 17.099 -3.305 2.546 1.00 57.72 109 PRO A C 1
ATOM 746 O O . PRO A 1 109 ? 16.200 -2.764 3.186 1.00 57.72 109 PRO A O 1
ATOM 749 N N . GLY A 1 110 ? 16.909 -3.796 1.317 1.00 65.06 110 GLY A N 1
ATOM 750 C CA . GLY A 1 110 ? 15.629 -3.697 0.594 1.00 65.06 110 GLY A CA 1
ATOM 751 C C . GLY A 1 110 ? 15.325 -2.327 -0.039 1.00 65.06 110 GLY A C 1
ATOM 752 O O . GLY A 1 110 ? 14.188 -2.081 -0.427 1.00 65.06 110 GLY A O 1
ATOM 753 N N . GLY A 1 111 ? 16.308 -1.425 -0.133 1.00 73.19 111 GLY A N 1
ATOM 754 C CA . GLY A 1 111 ? 16.185 -0.128 -0.809 1.00 73.19 111 GLY A CA 1
ATOM 755 C C . GLY A 1 111 ? 16.137 -0.226 -2.339 1.00 73.19 111 GLY A C 1
ATOM 756 O O . GLY A 1 111 ? 16.319 -1.298 -2.922 1.00 73.19 111 GLY A O 1
ATOM 757 N N . VAL A 1 112 ? 15.940 0.916 -3.005 1.00 81.69 112 VAL A N 1
ATOM 758 C CA . VAL A 1 112 ? 15.794 0.994 -4.469 1.00 81.69 112 VAL A CA 1
ATOM 759 C C . VAL A 1 112 ? 17.055 0.469 -5.155 1.00 81.69 112 VAL A C 1
ATOM 761 O O . VAL A 1 112 ? 16.963 -0.315 -6.098 1.00 81.69 112 VAL A O 1
ATOM 764 N N . ALA A 1 113 ? 18.236 0.792 -4.623 1.00 79.06 113 ALA A N 1
ATOM 765 C CA . ALA A 1 113 ? 19.506 0.272 -5.123 1.00 79.06 113 ALA A CA 1
ATOM 766 C C . ALA A 1 113 ? 19.603 -1.268 -5.084 1.00 79.06 113 ALA A C 1
ATOM 768 O O . ALA A 1 113 ? 20.143 -1.874 -6.011 1.00 79.06 113 ALA A O 1
ATOM 769 N N . ALA A 1 114 ? 19.067 -1.914 -4.041 1.00 78.19 114 ALA A N 1
ATOM 770 C CA . ALA A 1 114 ? 19.086 -3.372 -3.912 1.00 78.19 114 ALA A CA 1
ATOM 771 C C . ALA A 1 114 ? 18.179 -4.036 -4.960 1.00 78.19 114 ALA A C 1
ATOM 773 O O . ALA A 1 114 ? 18.590 -4.998 -5.615 1.00 78.19 114 ALA A O 1
ATOM 774 N N . SER A 1 115 ? 16.989 -3.475 -5.178 1.00 83.62 115 SER A N 1
ATOM 775 C CA . SER A 1 115 ? 16.058 -3.932 -6.213 1.00 83.62 115 SER A CA 1
ATOM 776 C C . SER A 1 115 ? 16.628 -3.736 -7.619 1.00 83.62 115 SER A C 1
ATOM 778 O O . SER A 1 115 ? 16.561 -4.652 -8.436 1.00 83.62 115 SER A O 1
ATOM 780 N N . MET A 1 116 ? 17.276 -2.596 -7.895 1.00 84.94 116 MET A N 1
ATOM 781 C CA . MET A 1 116 ? 17.939 -2.369 -9.187 1.00 84.94 116 MET A CA 1
ATOM 782 C C . MET A 1 116 ? 19.127 -3.312 -9.403 1.00 84.94 116 MET A C 1
ATOM 784 O O . MET A 1 116 ? 19.343 -3.778 -10.519 1.00 84.94 116 MET A O 1
ATOM 788 N N . ALA A 1 117 ? 19.876 -3.653 -8.350 1.00 82.81 117 ALA A N 1
ATOM 789 C CA . ALA A 1 117 ? 20.955 -4.633 -8.445 1.00 82.81 117 ALA A CA 1
ATOM 790 C C . ALA A 1 117 ? 20.429 -6.048 -8.738 1.00 82.81 117 ALA A C 1
ATOM 792 O O . ALA A 1 117 ? 21.048 -6.779 -9.511 1.00 82.81 117 ALA A O 1
ATOM 793 N N . ALA A 1 118 ? 19.292 -6.436 -8.152 1.00 83.00 118 ALA A N 1
ATOM 794 C CA . ALA A 1 118 ? 18.632 -7.701 -8.467 1.00 83.00 118 ALA A CA 1
ATOM 795 C C . ALA A 1 118 ? 18.107 -7.713 -9.913 1.00 83.00 118 ALA A C 1
ATOM 797 O O . ALA A 1 118 ? 18.389 -8.656 -10.650 1.00 83.00 118 ALA A O 1
ATOM 798 N N . ALA A 1 119 ? 17.444 -6.639 -10.349 1.00 83.81 119 ALA A N 1
ATOM 799 C CA . ALA A 1 119 ? 16.966 -6.484 -11.723 1.00 83.81 119 ALA A CA 1
ATOM 800 C C . ALA A 1 119 ? 18.117 -6.555 -12.742 1.00 83.81 119 ALA A C 1
ATOM 802 O O . ALA A 1 119 ? 18.043 -7.319 -13.698 1.00 83.81 119 ALA A O 1
ATOM 803 N N . ALA A 1 120 ? 19.236 -5.868 -12.488 1.00 85.75 120 ALA A N 1
ATOM 804 C CA . ALA A 1 120 ? 20.423 -5.944 -13.341 1.00 85.75 120 ALA A CA 1
ATOM 805 C C . ALA A 1 120 ? 21.006 -7.364 -13.445 1.00 85.75 120 ALA A C 1
ATOM 807 O O . ALA A 1 120 ? 21.561 -7.727 -14.480 1.00 85.75 120 ALA A O 1
ATOM 808 N N . ARG A 1 121 ? 20.920 -8.170 -12.377 1.00 84.31 121 ARG A N 1
ATOM 809 C CA . ARG A 1 121 ? 21.368 -9.574 -12.395 1.00 84.31 121 ARG A CA 1
ATOM 810 C C . ARG A 1 121 ? 20.436 -10.448 -13.227 1.00 84.31 121 ARG A C 1
ATOM 812 O O . ARG A 1 121 ? 20.930 -11.290 -13.965 1.00 84.31 121 ARG A O 1
ATOM 819 N N . LEU A 1 122 ? 19.126 -10.234 -13.119 1.00 85.50 122 LEU A N 1
ATOM 820 C CA . LEU A 1 122 ? 18.129 -10.953 -13.914 1.00 85.50 122 LEU A CA 1
ATOM 821 C C . LEU A 1 122 ? 18.254 -10.612 -15.406 1.00 85.50 122 LEU A C 1
ATOM 823 O O . LEU A 1 122 ? 18.268 -11.519 -16.233 1.00 85.50 122 LEU A O 1
ATOM 827 N N . ASN A 1 123 ? 18.452 -9.333 -15.739 1.00 84.81 123 ASN A N 1
ATOM 828 C CA . ASN A 1 123 ? 18.559 -8.864 -17.126 1.00 84.81 123 ASN A CA 1
ATOM 829 C C . ASN A 1 123 ? 19.839 -9.330 -17.836 1.00 84.81 123 ASN A C 1
ATOM 831 O O . ASN A 1 123 ? 19.863 -9.430 -19.056 1.00 84.81 123 ASN A O 1
ATOM 835 N N . ARG A 1 124 ? 20.914 -9.650 -17.100 1.00 78.75 124 ARG A N 1
ATOM 836 C CA . ARG A 1 124 ? 22.140 -10.194 -17.713 1.00 78.75 124 ARG A CA 1
ATOM 837 C C . ARG A 1 124 ? 21.992 -11.628 -18.233 1.00 78.75 124 ARG A C 1
ATOM 839 O O . ARG A 1 124 ? 22.856 -12.051 -18.995 1.00 78.75 124 ARG A O 1
ATOM 846 N N . GLY A 1 125 ? 20.939 -12.354 -17.839 1.00 63.41 125 GLY A N 1
ATOM 847 C CA . GLY A 1 125 ? 20.742 -13.766 -18.178 1.00 63.41 125 GLY A CA 1
ATOM 848 C C . GLY A 1 125 ? 21.857 -14.692 -17.650 1.00 63.41 125 GLY A C 1
ATOM 849 O O . GLY A 1 125 ? 22.900 -14.230 -17.177 1.00 63.41 125 GLY A O 1
ATOM 850 N N . PRO A 1 126 ? 21.672 -16.024 -17.686 1.00 59.59 126 PRO A N 1
ATOM 851 C CA . PRO A 1 126 ? 22.780 -16.949 -17.499 1.00 59.59 126 PRO A CA 1
ATOM 852 C C . PRO A 1 126 ? 23.712 -16.818 -18.707 1.00 59.59 126 PRO A C 1
ATOM 854 O O . PRO A 1 126 ? 23.312 -17.087 -19.837 1.00 59.59 126 PRO A O 1
ATOM 857 N N . THR A 1 127 ? 24.954 -16.397 -18.481 1.00 59.28 127 THR A N 1
ATOM 858 C CA . THR A 1 127 ? 26.008 -16.451 -19.500 1.00 59.28 127 THR A CA 1
ATOM 859 C C . THR A 1 127 ? 26.180 -17.910 -19.942 1.00 59.28 127 THR A C 1
ATOM 861 O O . THR A 1 127 ? 26.719 -18.706 -19.174 1.00 59.28 127 THR A O 1
ATOM 864 N N . THR A 1 128 ? 25.663 -18.264 -21.121 1.00 50.50 128 THR A N 1
ATOM 865 C CA . THR A 1 128 ? 25.996 -19.503 -21.851 1.00 50.50 128 THR A CA 1
ATOM 866 C C . THR A 1 128 ? 27.151 -19.199 -22.787 1.00 50.50 128 THR A C 1
ATOM 868 O O . THR A 1 128 ? 28.079 -20.031 -22.855 1.00 50.50 128 THR A O 1
#

Secondary structure (DSSP, 8-state):
---HHHHHHHTTSS-TTHHHHHHHHH-EEEEEEEETTTEEEEEEEETTEEEEEEEEE-------SSS----TT--GGGTSPPP-PPPHHHHHHHHHHHHHHSTT-PPPTT-HHHHHHHHHHHHT----

Foldseek 3Di:
DDDPVVVCVVVVVDDPCPQVVLCVPQHKDWDWDDDPPAKIWIFIDGSNDTDDTDIGGRPPPPPPPPDDPDDPPDPVVVVDDPDDQQALVNLVVVLVVQCVVDPPDHQDDVDPSVVSNVSNVVVVPPDD

Sequence (128 aa):
MESAASRNEEMGVVGHDQATDAAAEQGVNVSDTLVPGGGRIVTEFVAGQAVGHYVEQDDGAAVVAGVVGAAPGANATAKLAADKEVESGDAARVAGAEMRNKPGAAARPGGVAASMAAAARLNRGPTT

pLDDT: mean 71.72, std 12.83, range [42.34, 89.75]

Organism: Oryza sativa subsp. japonica (NCBI:txid39947)

InterPro domains:
  IPR007011 Late embryogenesis abundant protein, SMP subgroup domain [PF04927] (75-124)
  IPR042971 Late embryogenesis abundant protein, SMP subgroup [PTHR31174] (1-63)

Radius of gyration: 29.17 Å; chains: 1; bounding box: 78×43×48 Å